Protein AF-A0A1B6II43-F1 (afdb_monomer_lite)

Radius of gyration: 17.88 Å; chains: 1; bounding box: 35×55×47 Å

Organism: NCBI:txid320908

pLDDT: mean 82.34, std 18.15, range [34.03, 97.56]

Sequence (156 aa):
LKKKRRLVEKEENTKAYAYRVAYTALPKKCAGESDTDYYLRFFGKYDSNWNDAKRNELYLRILIQYKGESVANYVKRIDYLFDNVYPQLDIRTKKLAINLLDHYYREKYARLEKETEEKWFTRVLTKKSGESPTNYKARVSCLQAILTDVKWGRVV

Secondary structure (DSSP, 8-state):
------SGGGHHHHHHHHTTTTSSPPPPPPTT--HHHHHHHHH----TT--HHHHHHHHHHHHSPPTT--HHHHHHHHHHIIIII-TT--GGG-GGGHHHHHHHHHHHTPPPTT--HHHHHHHHHPPPTT--HHHHHHHHHHHHHH-TTS-GGG--

Foldseek 3Di:
DDDDPPDPVPPVVVVVLLVVAAPAAQDDDDVPDDLLRSCCVPLNADDPPDDPVNLVNSLSVLLGQYHPRDLVNSLVSSVCCCPPNCVPDPLLLDPVCLVSCLSNCCSVLPADVVRDPVNSCCVQLDADVPQDPVNSVSNVVSCCVRPVVDPPVVPD

Structure (mmCIF, N/CA/C/O backbone):
data_AF-A0A1B6II43-F1
#
_entry.id   AF-A0A1B6II43-F1
#
loop_
_atom_site.group_PDB
_atom_site.id
_atom_site.type_symbol
_atom_site.label_atom_id
_atom_site.label_alt_id
_atom_site.label_comp_id
_atom_site.label_asym_id
_atom_site.label_entity_id
_atom_site.label_seq_id
_atom_site.pdbx_PDB_ins_code
_atom_site.Cartn_x
_atom_site.Cartn_y
_atom_site.Cartn_z
_atom_site.occupancy
_atom_site.B_iso_or_equiv
_atom_site.auth_seq_id
_atom_site.auth_comp_id
_atom_site.auth_asym_id
_atom_site.auth_atom_id
_atom_site.pdbx_PDB_model_num
ATOM 1 N N . LEU A 1 1 ? -21.351 36.540 -25.785 1.00 36.94 1 LEU A N 1
ATOM 2 C CA . LEU A 1 1 ? -20.399 36.002 -24.780 1.00 36.94 1 LEU A CA 1
ATOM 3 C C . LEU A 1 1 ? -20.503 34.472 -24.734 1.00 36.94 1 LEU A C 1
ATOM 5 O O . LEU A 1 1 ? -21.362 33.932 -24.051 1.00 36.94 1 LEU A O 1
ATOM 9 N N . LYS A 1 2 ? -19.692 33.758 -25.530 1.00 34.03 2 LYS A N 1
ATOM 10 C CA . LYS A 1 2 ? -19.673 32.282 -25.563 1.00 34.03 2 LYS A CA 1
ATOM 11 C C . LYS A 1 2 ? -18.909 31.760 -24.340 1.00 34.03 2 LYS A C 1
ATOM 13 O O . LYS A 1 2 ? -17.686 31.860 -24.281 1.00 34.03 2 LYS A O 1
ATOM 18 N N . LYS A 1 3 ? -19.636 31.211 -23.363 1.00 34.78 3 LYS A N 1
ATOM 19 C CA . LYS A 1 3 ? -19.082 30.520 -22.188 1.00 34.78 3 LYS A CA 1
ATOM 20 C C . LYS A 1 3 ? -18.309 29.286 -22.684 1.00 34.78 3 LYS A C 1
ATOM 22 O O . LYS A 1 3 ? -18.913 28.337 -23.180 1.00 34.78 3 LYS A O 1
ATOM 27 N N . LYS A 1 4 ? -16.973 29.316 -22.617 1.00 37.09 4 LYS A N 1
ATOM 28 C CA . LYS A 1 4 ? -16.115 28.159 -22.924 1.00 37.09 4 LYS A CA 1
ATOM 29 C C . LYS A 1 4 ? -16.474 27.022 -21.962 1.00 37.09 4 LYS A C 1
ATOM 31 O O . LYS A 1 4 ? -16.124 27.072 -20.788 1.00 37.09 4 LYS A O 1
ATOM 36 N N . ARG A 1 5 ? -17.146 25.986 -22.475 1.00 43.38 5 ARG A N 1
ATOM 37 C CA . ARG A 1 5 ? -17.150 24.645 -21.877 1.00 43.38 5 ARG A CA 1
ATOM 38 C C . ARG A 1 5 ? -15.714 24.126 -21.910 1.00 43.38 5 ARG A C 1
ATOM 40 O O . ARG A 1 5 ? -15.259 23.623 -22.927 1.00 43.38 5 ARG A O 1
ATOM 47 N N . ARG A 1 6 ? -14.980 24.306 -20.822 1.00 44.25 6 ARG A N 1
ATOM 48 C CA . ARG A 1 6 ? -13.729 23.600 -20.537 1.00 44.25 6 ARG A CA 1
ATOM 49 C C . ARG A 1 6 ? -13.689 23.438 -19.035 1.00 44.25 6 ARG A C 1
ATOM 51 O O . ARG A 1 6 ? -13.522 24.449 -18.370 1.00 44.25 6 ARG A O 1
ATOM 58 N N . LEU A 1 7 ? -13.922 22.215 -18.555 1.00 35.84 7 LEU A N 1
ATOM 59 C CA . LEU A 1 7 ? -13.428 21.672 -17.275 1.00 35.84 7 LEU A CA 1
ATOM 60 C C . LEU A 1 7 ? -14.001 20.283 -16.927 1.00 35.84 7 LEU A C 1
ATOM 62 O O . LEU A 1 7 ? -13.525 19.685 -15.975 1.00 35.84 7 LEU A O 1
ATOM 66 N N . VAL A 1 8 ? -14.936 19.719 -17.702 1.00 39.22 8 VAL A N 1
ATOM 67 C CA . VAL A 1 8 ? -15.448 18.351 -17.438 1.00 39.22 8 VAL A CA 1
ATOM 68 C C . VAL A 1 8 ? -14.526 17.254 -18.009 1.00 39.22 8 VAL A C 1
ATOM 70 O O . VAL A 1 8 ? -14.487 16.136 -17.519 1.00 39.22 8 VAL A O 1
ATOM 73 N N . GLU A 1 9 ? -13.664 17.595 -18.968 1.00 38.56 9 GLU A N 1
ATOM 74 C CA . GLU A 1 9 ? -12.808 16.643 -19.699 1.00 38.56 9 GLU A CA 1
ATOM 75 C C . GLU 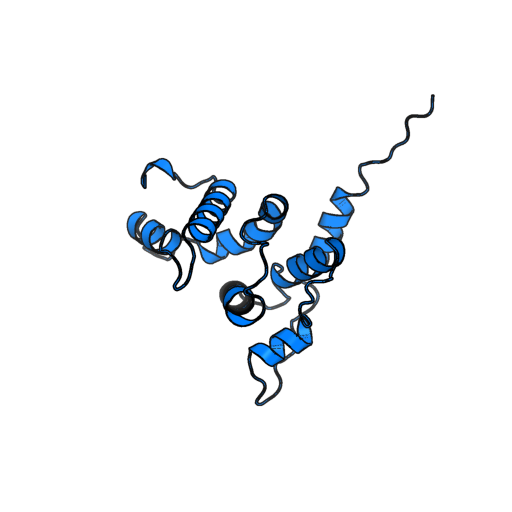A 1 9 ? -11.587 16.120 -18.906 1.00 38.56 9 GLU A C 1
ATOM 77 O O . GLU A 1 9 ? -10.818 15.306 -19.420 1.00 38.56 9 GLU A O 1
ATOM 82 N N . LYS A 1 10 ? -11.365 16.594 -17.667 1.00 44.88 10 LYS A N 1
ATOM 83 C CA . LYS A 1 10 ? -10.163 16.271 -16.873 1.00 44.88 10 LYS A CA 1
ATOM 84 C C . LYS A 1 10 ? -10.382 15.256 -15.754 1.00 44.88 10 LYS A C 1
ATOM 86 O O . LYS A 1 10 ? -9.443 14.527 -15.473 1.00 44.88 10 LYS A O 1
ATOM 91 N N . GLU A 1 11 ? -11.567 15.175 -15.151 1.00 40.69 11 GLU A N 1
ATOM 92 C CA . GLU A 1 11 ? -11.859 14.186 -14.094 1.00 40.69 11 GLU A CA 1
ATOM 93 C C . GLU A 1 11 ? -12.334 12.848 -14.657 1.00 40.69 11 GLU A C 1
ATOM 95 O O . GLU A 1 11 ? -11.959 11.787 -14.154 1.00 40.69 11 GLU A O 1
ATOM 100 N N . GLU A 1 12 ? -13.118 12.878 -15.735 1.00 39.97 12 GLU A N 1
ATOM 101 C CA . GLU A 1 12 ? -13.542 11.657 -16.417 1.00 39.97 12 GLU A CA 1
ATOM 102 C C . GLU A 1 12 ? -12.374 10.980 -17.133 1.00 39.97 12 GLU A C 1
ATOM 104 O O . GLU A 1 12 ? -12.332 9.760 -17.161 1.00 39.97 12 GLU A O 1
ATOM 109 N N . ASN A 1 13 ? -11.366 11.722 -17.609 1.00 45.50 13 ASN A N 1
ATOM 110 C CA . ASN A 1 13 ? -10.156 11.128 -18.188 1.00 45.50 13 ASN A CA 1
ATOM 111 C C . ASN A 1 13 ? -9.242 10.476 -17.141 1.00 45.50 13 ASN A C 1
ATOM 113 O O . ASN A 1 13 ? -8.643 9.444 -17.429 1.00 45.50 13 ASN A O 1
ATOM 117 N N . THR A 1 14 ? -9.139 11.011 -15.921 1.00 50.66 14 THR A N 1
ATOM 118 C CA . THR A 1 14 ? -8.414 10.330 -14.833 1.00 50.66 14 THR A CA 1
ATOM 119 C C . THR A 1 14 ? -9.175 9.118 -14.330 1.00 50.66 14 THR A C 1
ATOM 121 O O . THR A 1 14 ? -8.545 8.101 -14.067 1.00 50.66 14 THR A O 1
ATOM 124 N N . LYS A 1 15 ? -10.512 9.178 -14.252 1.00 49.22 15 LYS A N 1
ATOM 125 C CA . LYS A 1 15 ? -11.332 7.999 -13.949 1.00 49.22 15 LYS A CA 1
ATOM 126 C C . LYS A 1 15 ? -11.272 6.969 -15.073 1.00 49.22 15 LYS A C 1
ATOM 128 O O . LYS A 1 15 ? -11.071 5.813 -14.765 1.00 49.22 15 LYS A O 1
ATOM 133 N N . ALA A 1 16 ? -11.364 7.345 -16.348 1.00 43.62 16 ALA A N 1
ATOM 134 C CA . ALA A 1 16 ? -11.296 6.442 -17.503 1.00 43.62 16 ALA A CA 1
ATOM 135 C C . ALA A 1 16 ? -9.892 5.846 -17.722 1.00 43.62 16 ALA A C 1
ATOM 137 O O . ALA A 1 16 ? -9.769 4.687 -18.112 1.00 43.62 16 ALA A O 1
ATOM 138 N N . TYR A 1 17 ? -8.825 6.598 -17.426 1.00 47.78 17 TYR A N 1
ATOM 139 C CA . TYR A 1 17 ? -7.456 6.076 -17.404 1.00 47.78 17 TYR A CA 1
ATOM 140 C C . TYR A 1 17 ? -7.221 5.187 -16.176 1.00 47.78 17 TYR A C 1
ATOM 142 O O . TYR A 1 17 ? -6.613 4.129 -16.311 1.00 47.78 17 TYR A O 1
ATOM 150 N N . ALA A 1 18 ? -7.770 5.545 -15.008 1.00 46.00 18 ALA A N 1
ATOM 151 C CA . ALA A 1 18 ? -7.854 4.626 -13.878 1.00 46.00 18 ALA A CA 1
ATOM 152 C C . ALA A 1 18 ? -8.666 3.381 -14.267 1.00 46.00 18 ALA A C 1
ATOM 154 O O . ALA A 1 18 ? -8.204 2.292 -14.013 1.00 46.00 18 ALA A O 1
ATOM 155 N N . TYR A 1 19 ? -9.763 3.485 -15.022 1.00 47.34 19 TYR A N 1
ATOM 156 C CA . TYR A 1 19 ? -10.557 2.367 -15.555 1.00 47.34 19 TYR A CA 1
ATOM 157 C C . TYR A 1 19 ? -9.908 1.606 -16.723 1.00 47.34 19 TYR A C 1
ATOM 159 O O . TYR A 1 19 ? -10.482 0.627 -17.192 1.00 47.34 19 TYR A O 1
ATOM 167 N N . ARG A 1 20 ? -8.668 1.927 -17.127 1.00 47.22 20 ARG A N 1
ATOM 168 C CA . ARG A 1 20 ? -7.807 0.906 -17.757 1.00 47.22 20 ARG A CA 1
ATOM 169 C C . ARG A 1 20 ? -7.378 -0.190 -16.752 1.00 47.22 20 ARG A C 1
ATOM 171 O O . ARG A 1 20 ? -6.649 -1.104 -17.131 1.00 47.22 20 ARG A O 1
ATOM 178 N N . VAL A 1 21 ? -7.860 -0.122 -15.501 1.00 47.47 21 VAL A N 1
ATOM 179 C CA . VAL A 1 21 ? -8.067 -1.219 -14.535 1.00 47.47 21 VAL A CA 1
ATOM 180 C C . VAL A 1 21 ? -8.526 -2.528 -15.210 1.00 47.47 21 VAL A C 1
ATOM 182 O O . VAL A 1 21 ? -9.406 -2.553 -16.065 1.00 47.47 21 VAL A O 1
ATOM 185 N N . ALA A 1 22 ? -7.935 -3.630 -14.739 1.00 54.28 22 ALA A N 1
ATOM 186 C CA . ALA A 1 22 ? -8.412 -5.021 -14.763 1.00 54.28 22 ALA A CA 1
ATOM 187 C C . ALA A 1 22 ? -8.472 -5.846 -16.067 1.00 54.28 22 ALA A C 1
ATOM 189 O O . ALA A 1 22 ? -8.736 -7.043 -15.962 1.00 54.28 22 ALA A O 1
ATOM 190 N N . TYR A 1 23 ? -8.185 -5.331 -17.269 1.00 53.19 23 TYR A N 1
ATOM 191 C CA . TYR A 1 23 ? -8.127 -6.223 -18.454 1.00 53.19 23 TYR A CA 1
ATOM 192 C C . TYR A 1 23 ? -6.797 -6.963 -18.602 1.00 53.19 23 TYR A C 1
ATOM 194 O O . TYR A 1 23 ? -6.765 -8.106 -19.067 1.00 53.19 23 TYR A O 1
ATOM 202 N N . THR A 1 24 ? -5.705 -6.332 -18.185 1.00 75.44 24 THR A N 1
ATOM 203 C CA . THR A 1 24 ? -4.365 -6.897 -18.323 1.00 75.44 24 THR A CA 1
ATOM 204 C C . THR A 1 24 ? -4.028 -7.715 -17.080 1.00 75.44 24 THR A C 1
ATOM 206 O O . THR A 1 24 ? -4.216 -7.261 -15.950 1.00 75.44 24 THR A O 1
ATOM 209 N N . ALA A 1 25 ? -3.552 -8.940 -17.280 1.00 86.81 25 ALA A N 1
ATOM 210 C CA . ALA A 1 25 ? -2.955 -9.737 -16.216 1.00 86.81 25 ALA A CA 1
ATOM 211 C C . ALA A 1 25 ? -1.501 -9.300 -16.003 1.00 86.81 25 ALA A C 1
ATOM 213 O O . ALA A 1 25 ? -0.840 -8.840 -16.937 1.00 86.81 25 ALA A O 1
ATOM 214 N N . LEU A 1 26 ? -0.983 -9.481 -14.790 1.00 91.00 26 LEU A N 1
ATOM 215 C CA . LEU A 1 26 ? 0.457 -9.387 -14.582 1.00 91.00 26 LEU A CA 1
ATOM 216 C C . LEU A 1 26 ? 1.170 -10.483 -15.398 1.00 91.00 26 LEU A C 1
ATOM 218 O O . LEU A 1 26 ? 0.641 -11.594 -15.522 1.00 91.00 26 LEU A O 1
ATOM 222 N N . PRO A 1 27 ? 2.354 -10.203 -15.969 1.00 92.12 27 PRO A N 1
ATOM 223 C CA . PRO A 1 27 ? 3.120 -11.219 -16.674 1.00 92.12 27 PRO A CA 1
ATOM 224 C C . PRO A 1 27 ? 3.526 -12.334 -15.711 1.00 92.12 27 PRO A C 1
ATOM 226 O O . PRO A 1 27 ? 3.681 -12.117 -14.514 1.00 92.12 27 PRO A O 1
ATOM 229 N N . LYS A 1 28 ? 3.757 -13.540 -16.230 1.00 93.25 28 LYS A N 1
ATOM 230 C CA . LYS A 1 28 ? 4.335 -14.597 -15.399 1.00 93.25 28 LYS A CA 1
ATOM 231 C C . LYS A 1 28 ? 5.763 -14.214 -14.999 1.00 93.25 28 LYS A C 1
ATOM 233 O O . LYS A 1 28 ? 6.529 -13.668 -15.800 1.00 93.25 28 LYS A O 1
ATOM 238 N N . LYS A 1 29 ? 6.098 -14.506 -13.748 1.00 95.94 29 LYS A N 1
ATOM 239 C CA . LYS A 1 29 ? 7.458 -14.407 -13.22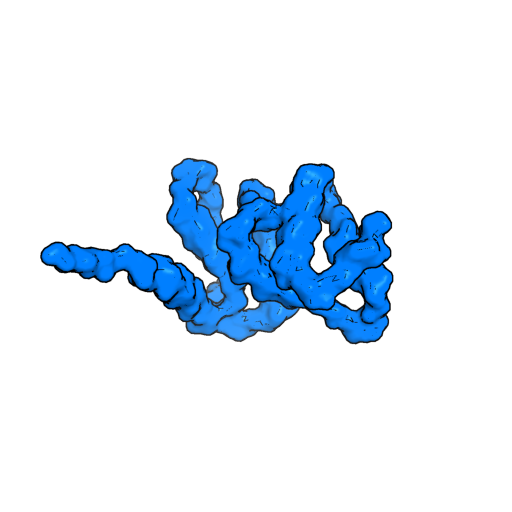8 1.00 95.94 29 LYS A CA 1
ATOM 240 C C . LYS A 1 29 ? 8.342 -15.455 -13.909 1.00 95.94 29 LYS A C 1
ATOM 242 O O . LYS A 1 29 ? 7.912 -16.598 -14.075 1.00 95.94 29 LYS A O 1
ATOM 247 N N . CYS A 1 30 ? 9.541 -15.064 -14.328 1.00 96.12 30 CYS A N 1
ATOM 248 C CA . CYS A 1 30 ? 10.484 -15.983 -14.960 1.00 96.12 30 CYS A CA 1
ATOM 249 C C . CYS A 1 30 ? 11.074 -16.949 -13.920 1.00 96.12 30 CYS A C 1
ATOM 251 O O . CYS A 1 30 ? 11.190 -16.621 -12.737 1.00 96.12 30 CYS A O 1
ATOM 253 N N . ALA A 1 31 ? 11.463 -18.150 -14.356 1.00 96.56 31 ALA A N 1
ATOM 254 C CA . ALA A 1 31 ? 12.126 -19.110 -13.477 1.00 96.56 31 ALA A CA 1
ATOM 255 C C . ALA A 1 31 ? 13.438 -18.514 -12.935 1.00 96.56 31 ALA A C 1
ATOM 257 O O . ALA A 1 31 ? 14.240 -17.988 -13.703 1.00 96.56 31 ALA A O 1
ATOM 258 N N . GLY A 1 32 ? 13.633 -18.566 -11.615 1.00 96.44 32 GLY A N 1
ATOM 259 C CA . GLY A 1 32 ? 14.811 -18.004 -10.940 1.00 96.44 32 GLY A CA 1
ATOM 260 C C . GLY A 1 32 ? 14.832 -16.476 -10.796 1.00 96.44 32 GLY A C 1
ATOM 261 O O . GLY A 1 32 ? 15.757 -15.949 -10.189 1.00 96.44 32 GLY A O 1
ATOM 262 N N . GLU A 1 33 ? 13.831 -15.753 -11.307 1.00 97.19 33 GLU A N 1
ATOM 263 C CA . GLU A 1 33 ? 13.753 -14.294 -11.165 1.00 97.19 33 GLU A CA 1
ATOM 264 C C . GLU A 1 33 ? 13.531 -13.909 -9.690 1.00 97.19 33 GLU A C 1
ATOM 266 O O . GLU A 1 33 ? 12.790 -14.580 -8.964 1.00 97.19 33 GLU A O 1
ATOM 271 N N . SER A 1 34 ? 14.146 -12.824 -9.215 1.00 97.56 34 SER A N 1
ATOM 272 C CA . SER A 1 34 ? 13.813 -12.278 -7.895 1.00 97.56 34 SER A CA 1
ATOM 273 C C . SER A 1 34 ? 12.466 -11.541 -7.944 1.00 97.56 34 SER A C 1
ATOM 275 O O . SER A 1 34 ? 11.986 -11.168 -9.014 1.00 97.56 34 SER A O 1
ATOM 277 N N . ASP A 1 35 ? 11.804 -11.338 -6.800 1.00 96.12 35 ASP A N 1
ATOM 278 C CA . ASP A 1 35 ? 10.570 -10.532 -6.774 1.00 96.12 35 ASP A CA 1
ATOM 279 C C . ASP A 1 35 ? 10.848 -9.075 -7.191 1.00 96.12 35 ASP A C 1
ATOM 281 O O . ASP A 1 35 ? 10.073 -8.490 -7.948 1.00 96.12 35 ASP A O 1
ATOM 285 N N . THR A 1 36 ? 11.985 -8.509 -6.772 1.00 97.06 36 THR A N 1
ATOM 286 C CA . THR A 1 36 ? 12.426 -7.166 -7.177 1.00 97.06 36 THR A CA 1
ATOM 287 C C . THR A 1 36 ? 12.616 -7.058 -8.686 1.00 97.06 36 THR A C 1
ATOM 289 O O . THR A 1 36 ? 12.068 -6.138 -9.292 1.00 97.06 36 THR A O 1
ATOM 292 N N . ASP A 1 37 ? 13.339 -7.992 -9.310 1.00 97.25 37 ASP A N 1
ATOM 293 C CA . ASP A 1 37 ? 13.595 -7.953 -10.757 1.00 97.25 37 ASP A CA 1
ATOM 294 C C . ASP A 1 37 ? 12.304 -8.118 -11.554 1.00 97.25 37 ASP A C 1
ATOM 296 O O . ASP A 1 37 ? 12.056 -7.363 -12.496 1.00 97.25 37 ASP A O 1
ATOM 300 N N . TYR A 1 38 ? 11.436 -9.032 -11.115 1.00 97.31 38 TYR A N 1
ATOM 301 C CA . TYR A 1 38 ? 10.110 -9.231 -11.690 1.00 97.31 38 TYR A CA 1
ATOM 302 C C . TYR A 1 38 ? 9.291 -7.936 -11.706 1.00 97.31 38 TYR A C 1
ATOM 304 O O . TYR A 1 38 ? 8.757 -7.530 -12.746 1.00 97.31 38 TYR A O 1
ATOM 312 N N . TYR A 1 39 ? 9.220 -7.247 -10.566 1.00 96.75 39 TYR A N 1
ATOM 313 C CA . TYR A 1 39 ? 8.474 -6.002 -10.470 1.00 96.75 39 TYR A CA 1
ATOM 314 C C . TYR A 1 39 ? 9.144 -4.849 -11.215 1.00 96.75 39 TYR A C 1
ATOM 316 O O . TYR A 1 39 ? 8.439 -4.100 -11.887 1.00 96.75 39 TYR A O 1
ATOM 324 N N . LEU A 1 40 ? 10.472 -4.716 -11.179 1.00 96.06 40 LEU A N 1
ATOM 325 C CA . LEU A 1 40 ? 11.187 -3.691 -11.947 1.00 96.06 40 LEU A CA 1
ATOM 326 C C . LEU A 1 40 ? 11.043 -3.897 -13.458 1.00 96.06 40 LEU A C 1
ATOM 328 O O . LEU A 1 40 ? 10.918 -2.915 -14.189 1.00 96.06 40 LEU A O 1
ATOM 332 N N . ARG A 1 41 ? 11.007 -5.147 -13.932 1.00 95.19 41 ARG A N 1
ATOM 333 C CA . ARG A 1 41 ? 10.762 -5.471 -15.343 1.00 95.19 41 ARG A CA 1
ATOM 334 C C . ARG A 1 41 ? 9.376 -5.027 -15.794 1.00 95.19 41 ARG A C 1
ATOM 336 O O . ARG A 1 41 ? 9.226 -4.547 -16.914 1.00 95.19 41 ARG A O 1
ATOM 343 N N . PHE A 1 42 ? 8.365 -5.179 -14.942 1.00 93.31 42 PHE A N 1
ATOM 344 C CA . PHE A 1 42 ? 6.999 -4.798 -15.289 1.00 93.31 42 PHE A CA 1
ATOM 345 C C . PHE A 1 42 ? 6.717 -3.307 -15.062 1.00 93.31 42 PHE A C 1
ATOM 347 O O . PHE A 1 42 ? 6.221 -2.624 -15.958 1.00 93.31 42 PHE A O 1
ATOM 354 N N . PHE A 1 43 ? 7.015 -2.782 -13.876 1.00 93.12 43 PHE A N 1
ATOM 355 C CA . PHE A 1 43 ? 6.679 -1.416 -13.468 1.00 93.12 43 PHE A CA 1
ATOM 356 C C . PHE A 1 43 ? 7.728 -0.376 -13.885 1.00 93.12 43 PHE A C 1
ATOM 358 O O . PHE A 1 43 ? 7.384 0.797 -14.036 1.00 93.12 43 PHE A O 1
ATOM 365 N N . GLY A 1 44 ? 8.962 -0.802 -14.163 1.00 93.75 44 GLY A N 1
ATOM 366 C CA . GLY A 1 44 ? 10.080 0.061 -14.544 1.00 93.75 44 GLY A CA 1
ATOM 367 C C . GLY A 1 44 ? 10.884 0.567 -13.346 1.00 93.75 44 GLY A C 1
ATOM 368 O O . GLY A 1 44 ? 10.446 0.515 -12.198 1.00 93.75 44 GLY A O 1
ATOM 369 N N . LYS A 1 45 ? 12.088 1.086 -13.594 1.00 93.31 45 LYS A N 1
ATOM 370 C CA . LYS A 1 45 ? 12.877 1.751 -12.548 1.00 93.31 45 LYS A CA 1
ATOM 371 C C . LYS A 1 45 ? 12.300 3.135 -12.267 1.00 93.31 45 LYS A C 1
ATOM 373 O O . LYS A 1 45 ? 11.950 3.860 -13.194 1.00 93.31 45 LYS A O 1
ATOM 378 N N . TYR A 1 46 ? 12.223 3.494 -10.990 1.00 92.19 46 TYR A N 1
ATOM 379 C CA . TYR A 1 46 ? 11.911 4.862 -10.598 1.00 92.19 46 TYR A CA 1
ATOM 380 C C . TYR A 1 46 ? 13.074 5.789 -10.957 1.00 92.19 46 TYR A C 1
ATOM 382 O O . TYR A 1 46 ? 14.236 5.422 -10.788 1.00 92.19 46 TYR A O 1
ATOM 390 N N . ASP A 1 47 ? 12.749 7.003 -11.381 1.00 91.44 47 ASP A N 1
ATOM 391 C CA . ASP A 1 47 ? 13.707 8.071 -11.641 1.00 91.44 47 ASP A CA 1
ATOM 392 C C . ASP A 1 47 ? 13.222 9.342 -10.938 1.00 91.44 47 ASP A C 1
ATOM 394 O O . ASP A 1 47 ? 12.083 9.790 -11.109 1.00 91.44 47 ASP A O 1
ATOM 398 N N . SER A 1 48 ? 14.095 9.911 -10.107 1.00 89.12 48 SER A N 1
ATOM 399 C CA . SER A 1 48 ? 13.807 11.103 -9.310 1.00 89.12 48 SER A CA 1
ATOM 400 C C . SER A 1 48 ? 13.525 12.343 -10.157 1.00 89.12 48 SER A C 1
ATOM 402 O O . SER A 1 48 ? 12.875 13.263 -9.667 1.00 89.12 48 SER A O 1
ATOM 404 N N . ASN A 1 49 ? 13.957 12.358 -11.421 1.00 93.06 49 ASN A N 1
ATOM 405 C CA . ASN A 1 49 ? 13.750 13.467 -12.352 1.00 93.06 49 ASN A CA 1
ATOM 406 C C . ASN A 1 49 ? 12.403 13.397 -13.084 1.00 93.06 49 ASN A C 1
ATOM 408 O O . ASN A 1 49 ? 12.094 14.264 -13.904 1.00 93.06 49 ASN A O 1
ATOM 412 N N . TRP A 1 50 ? 11.582 12.373 -12.827 1.00 90.94 50 TRP A N 1
ATOM 413 C CA . TRP A 1 50 ? 10.247 12.299 -13.411 1.00 90.94 50 TRP A CA 1
ATOM 414 C C . TRP A 1 50 ? 9.399 13.516 -13.040 1.00 90.94 50 TRP A C 1
ATOM 416 O O . TRP A 1 50 ? 9.506 14.086 -11.956 1.00 90.94 50 TRP A O 1
ATOM 426 N N . ASN A 1 51 ? 8.508 13.907 -13.946 1.00 89.00 51 ASN A N 1
ATOM 427 C CA . ASN A 1 51 ? 7.472 14.885 -13.640 1.00 89.00 51 ASN A CA 1
ATOM 428 C C . ASN A 1 51 ? 6.303 14.219 -12.889 1.00 89.00 51 ASN A C 1
ATOM 430 O O . ASN A 1 51 ? 6.231 12.992 -12.760 1.00 89.00 51 ASN A O 1
ATOM 434 N N . ASP A 1 52 ? 5.357 15.030 -12.411 1.00 83.56 52 ASP A N 1
ATOM 435 C CA . ASP A 1 52 ? 4.189 14.518 -11.687 1.00 83.56 52 ASP A CA 1
ATOM 436 C C . ASP A 1 52 ? 3.331 13.573 -12.527 1.00 83.56 52 ASP A C 1
ATOM 438 O O . ASP A 1 52 ? 2.803 12.604 -11.992 1.00 83.56 52 ASP A O 1
ATOM 442 N N . ALA A 1 53 ? 3.220 13.799 -13.839 1.00 83.25 53 ALA A N 1
ATOM 443 C CA . ALA A 1 53 ? 2.424 12.940 -14.711 1.00 83.25 53 ALA A CA 1
ATOM 444 C C . ALA A 1 53 ? 2.970 11.502 -14.746 1.00 83.25 53 ALA A C 1
ATOM 446 O O . ALA A 1 53 ? 2.210 10.562 -14.521 1.00 83.25 53 ALA A O 1
ATOM 447 N N . LYS A 1 54 ? 4.286 11.331 -14.933 1.00 85.56 54 LYS A N 1
ATOM 448 C CA . LYS A 1 54 ? 4.936 10.009 -14.916 1.00 85.56 54 LYS A CA 1
ATOM 449 C C . LYS A 1 54 ? 4.844 9.330 -13.549 1.00 85.56 54 LYS A C 1
ATOM 451 O O . LYS A 1 54 ? 4.579 8.133 -13.474 1.00 85.56 54 LYS A O 1
ATOM 456 N N . ARG A 1 55 ? 5.021 10.085 -12.456 1.00 86.31 55 ARG A N 1
ATOM 457 C CA . ARG A 1 55 ? 4.824 9.549 -11.097 1.00 86.31 55 ARG A CA 1
ATOM 458 C C . ARG A 1 55 ? 3.392 9.066 -10.887 1.00 86.31 55 ARG A C 1
ATOM 460 O O . ARG A 1 55 ? 3.193 7.956 -10.408 1.00 86.31 55 ARG A O 1
ATOM 467 N N . ASN A 1 56 ? 2.410 9.870 -11.284 1.00 83.44 56 ASN A N 1
ATOM 468 C CA . ASN A 1 56 ? 0.996 9.534 -11.146 1.00 83.44 56 ASN A CA 1
ATOM 469 C C . ASN A 1 56 ? 0.609 8.313 -11.992 1.00 83.44 56 ASN A C 1
ATOM 471 O O . ASN A 1 56 ? -0.177 7.489 -11.540 1.00 83.44 56 ASN A O 1
ATOM 475 N N . GLU A 1 57 ? 1.188 8.147 -13.181 1.00 85.06 57 GLU A N 1
ATOM 476 C CA . GLU A 1 57 ? 1.015 6.931 -13.980 1.00 85.06 57 GLU A CA 1
ATOM 477 C C . GLU A 1 57 ? 1.541 5.686 -13.251 1.00 85.06 57 GLU A C 1
ATOM 479 O O . GLU A 1 57 ? 0.828 4.685 -13.151 1.00 85.06 57 GLU A O 1
ATOM 484 N N . LEU A 1 58 ? 2.749 5.746 -12.679 1.00 89.44 58 LEU A N 1
ATOM 485 C CA . LEU A 1 58 ? 3.278 4.639 -11.880 1.00 89.44 58 LEU A CA 1
ATOM 486 C C . LEU A 1 58 ? 2.378 4.344 -10.671 1.00 89.44 58 LEU A C 1
ATOM 488 O O . LEU A 1 58 ? 2.071 3.185 -10.403 1.00 89.44 58 LEU A O 1
ATOM 492 N N . TYR A 1 59 ? 1.911 5.380 -9.974 1.00 87.81 59 TYR A N 1
ATOM 493 C CA . TYR A 1 59 ? 0.995 5.251 -8.840 1.00 87.81 59 TYR A CA 1
ATOM 494 C C . TYR A 1 59 ? -0.281 4.500 -9.197 1.00 87.81 59 TYR A C 1
ATOM 496 O O . TYR A 1 59 ? -0.665 3.573 -8.485 1.00 87.81 59 TYR A O 1
ATOM 504 N N . LEU A 1 60 ? -0.896 4.857 -10.322 1.00 85.38 60 LEU A N 1
ATOM 505 C CA . LEU A 1 60 ? -2.074 4.168 -10.829 1.00 85.38 60 LEU A CA 1
ATOM 506 C C . LEU A 1 60 ? -1.757 2.698 -11.096 1.00 85.38 60 LEU A C 1
ATOM 508 O O . LEU A 1 60 ? -2.437 1.822 -10.581 1.00 85.38 60 LEU A O 1
ATOM 512 N N . ARG A 1 61 ? -0.671 2.401 -11.811 1.00 88.94 61 ARG A N 1
ATOM 513 C CA . ARG A 1 61 ? -0.287 1.014 -12.113 1.00 88.94 61 ARG A CA 1
ATOM 514 C C . ARG A 1 61 ? -0.017 0.182 -10.857 1.00 88.94 61 ARG A C 1
ATOM 516 O O . ARG A 1 61 ? -0.340 -1.004 -10.845 1.00 88.94 61 ARG A O 1
ATOM 523 N N . ILE A 1 62 ? 0.570 0.767 -9.815 1.00 91.88 62 ILE A N 1
ATOM 524 C CA . ILE A 1 62 ? 0.818 0.071 -8.545 1.00 91.88 62 ILE A CA 1
ATOM 525 C C . ILE A 1 62 ? -0.506 -0.243 -7.837 1.00 91.88 62 ILE A C 1
ATOM 527 O O . ILE A 1 62 ? -0.690 -1.370 -7.382 1.00 91.88 62 ILE A O 1
ATOM 531 N N . LEU A 1 63 ? -1.419 0.729 -7.761 1.00 89.94 63 LEU A N 1
ATOM 532 C CA . LEU A 1 63 ? -2.618 0.668 -6.917 1.00 89.94 63 LEU A CA 1
ATOM 533 C C . LEU A 1 63 ? -3.834 -0.002 -7.573 1.00 89.94 63 LEU A C 1
ATOM 535 O O . LEU A 1 63 ? -4.859 -0.162 -6.923 1.00 89.94 63 LEU A O 1
ATOM 539 N N . ILE A 1 64 ? -3.748 -0.427 -8.834 1.00 88.12 64 ILE A N 1
ATOM 540 C CA . ILE A 1 64 ? -4.817 -1.218 -9.460 1.00 88.12 64 ILE A CA 1
ATOM 541 C C . ILE A 1 64 ? -4.692 -2.703 -9.115 1.00 88.12 64 ILE A C 1
ATOM 543 O O . ILE A 1 64 ? -3.587 -3.237 -8.987 1.00 88.12 64 ILE A O 1
ATOM 547 N N . GLN A 1 65 ? -5.833 -3.381 -9.003 1.00 89.75 65 GLN A N 1
ATOM 548 C CA . GLN A 1 65 ? -5.911 -4.839 -8.936 1.00 89.75 65 GLN A CA 1
ATOM 549 C C . GLN A 1 65 ? -5.954 -5.412 -10.357 1.00 89.75 65 GLN A C 1
ATOM 551 O O . GLN A 1 65 ? -6.794 -5.019 -11.172 1.00 89.75 65 GLN A O 1
ATOM 556 N N . TYR A 1 66 ? -5.013 -6.301 -10.682 1.00 91.12 66 TYR A N 1
ATOM 557 C CA . TYR A 1 66 ? -4.865 -6.846 -12.036 1.00 91.12 66 TYR A CA 1
ATOM 558 C C . TYR A 1 66 ? -5.816 -8.021 -12.295 1.00 91.12 66 TYR A C 1
ATOM 560 O O . TYR A 1 66 ? -6.339 -8.646 -11.371 1.00 91.12 66 TYR A O 1
ATOM 568 N N . LYS A 1 67 ? -6.033 -8.360 -13.574 1.00 89.31 67 LYS A N 1
ATOM 569 C CA . LYS A 1 67 ? -6.913 -9.475 -13.954 1.00 89.31 67 LYS A CA 1
ATOM 570 C C . LYS A 1 67 ? -6.455 -10.785 -13.308 1.00 89.31 67 LYS A C 1
ATOM 572 O O . LYS A 1 67 ? -5.314 -11.198 -13.503 1.00 89.31 67 LYS A O 1
ATOM 577 N N . GLY A 1 68 ? -7.362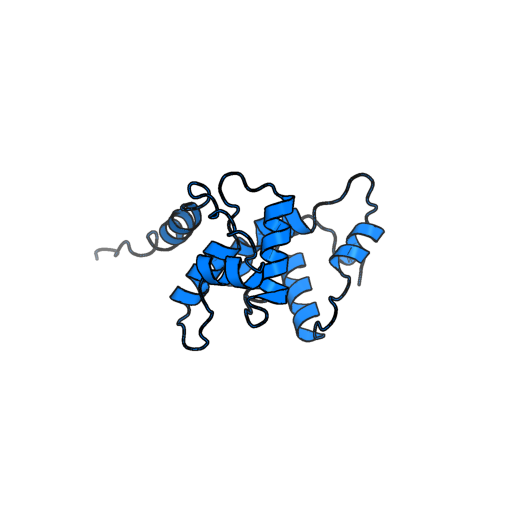 -11.459 -12.600 1.00 89.81 68 GLY A N 1
ATOM 578 C CA . GLY A 1 68 ? -7.090 -12.743 -11.941 1.00 89.81 68 GLY A CA 1
ATOM 579 C C . GLY A 1 68 ? -6.261 -12.636 -10.655 1.00 89.81 68 GLY A C 1
ATOM 580 O O . GLY A 1 68 ? -5.908 -13.657 -10.072 1.00 89.81 68 GLY A O 1
ATOM 581 N N . GLU A 1 69 ? -5.952 -11.422 -10.197 1.00 92.94 69 GLU A N 1
ATOM 582 C CA . GLU A 1 69 ? -5.269 -11.200 -8.930 1.00 92.94 69 GLU A CA 1
ATOM 583 C C . GLU A 1 69 ? -6.265 -11.288 -7.767 1.00 9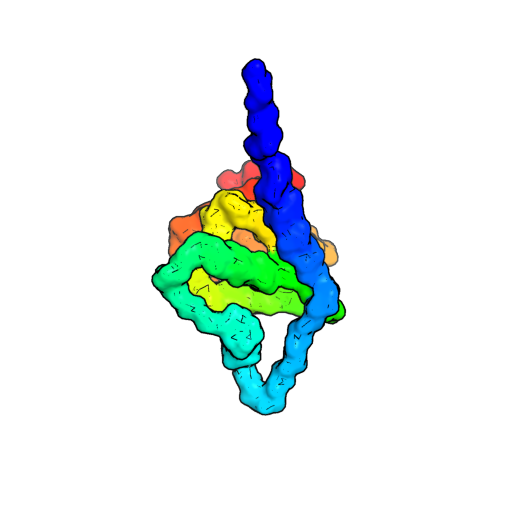2.94 69 GLU A C 1
ATOM 585 O O . GLU A 1 69 ? -7.238 -10.535 -7.708 1.00 92.94 69 GLU A O 1
ATOM 590 N N . SER A 1 70 ? -6.025 -12.199 -6.821 1.00 94.06 70 SER A N 1
ATOM 591 C CA . SER A 1 70 ? -6.796 -12.238 -5.576 1.00 94.06 70 SER A CA 1
ATOM 592 C C . SER A 1 70 ? -6.521 -10.995 -4.725 1.00 94.06 70 SER A C 1
ATOM 594 O O . SER A 1 70 ? -5.444 -10.407 -4.807 1.00 94.06 70 SER A O 1
ATOM 596 N N . VAL A 1 71 ? -7.459 -10.632 -3.849 1.00 92.62 71 VAL A N 1
ATOM 597 C CA . VAL A 1 71 ? -7.292 -9.510 -2.906 1.00 92.62 71 VAL A CA 1
ATOM 598 C C . VAL A 1 71 ? -6.015 -9.660 -2.068 1.00 92.62 71 VAL A C 1
ATOM 600 O O . VAL A 1 71 ? -5.239 -8.716 -1.932 1.00 92.62 71 VAL A O 1
ATOM 603 N N . ALA A 1 72 ? -5.743 -10.868 -1.563 1.00 94.94 72 ALA A N 1
ATOM 604 C CA . ALA A 1 72 ? -4.537 -11.139 -0.784 1.00 94.94 72 ALA A CA 1
ATOM 605 C C . ALA A 1 72 ? -3.251 -10.899 -1.598 1.00 94.94 72 ALA A C 1
ATOM 607 O O . ALA A 1 72 ? -2.302 -10.298 -1.092 1.00 94.94 72 ALA A O 1
ATOM 608 N N . ASN A 1 73 ? -3.223 -11.322 -2.868 1.00 96.12 73 ASN A N 1
ATOM 609 C CA . ASN A 1 73 ? -2.074 -11.100 -3.749 1.00 96.12 73 ASN A CA 1
ATOM 610 C C . ASN A 1 73 ? -1.920 -9.622 -4.130 1.00 96.12 73 ASN A C 1
ATOM 612 O O . ASN A 1 73 ? -0.799 -9.120 -4.135 1.00 96.12 73 ASN A O 1
ATOM 616 N N . TYR A 1 74 ? -3.031 -8.921 -4.361 1.00 95.00 74 TYR A N 1
ATOM 617 C CA . TYR A 1 74 ? -3.075 -7.482 -4.609 1.00 95.00 74 TYR A CA 1
ATOM 618 C C . TYR A 1 74 ? -2.443 -6.681 -3.462 1.00 95.00 74 TYR A C 1
ATOM 620 O O . TYR A 1 74 ? -1.501 -5.915 -3.686 1.00 95.00 74 TYR A O 1
ATOM 628 N N . VAL A 1 75 ? -2.883 -6.919 -2.221 1.00 96.12 75 VAL A N 1
ATOM 629 C CA . VAL A 1 75 ? -2.319 -6.257 -1.033 1.00 96.12 75 VAL A CA 1
ATOM 630 C C . VAL A 1 75 ? -0.846 -6.628 -0.853 1.00 96.12 75 VAL A C 1
ATOM 632 O O . VAL A 1 75 ? -0.010 -5.741 -0.678 1.00 96.12 75 VAL A O 1
ATOM 635 N N . LYS A 1 76 ? -0.502 -7.922 -0.955 1.00 97.06 76 LYS A N 1
ATOM 636 C CA . LYS A 1 76 ? 0.880 -8.408 -0.803 1.00 97.06 76 LYS A CA 1
ATOM 637 C C . LYS A 1 76 ? 1.828 -7.777 -1.823 1.00 97.06 76 LYS A C 1
ATOM 639 O O . LYS A 1 76 ? 2.949 -7.412 -1.472 1.00 97.06 76 LYS A O 1
ATOM 644 N N . ARG A 1 77 ? 1.391 -7.627 -3.075 1.00 97.06 77 ARG A N 1
ATOM 645 C CA . ARG A 1 77 ? 2.176 -6.977 -4.127 1.00 97.06 77 ARG A CA 1
ATOM 646 C C . ARG A 1 77 ? 2.429 -5.512 -3.801 1.00 97.06 77 ARG A C 1
ATOM 648 O O . ARG A 1 77 ? 3.570 -5.074 -3.894 1.00 97.06 77 ARG A O 1
ATOM 655 N N . ILE A 1 78 ? 1.397 -4.757 -3.431 1.00 95.69 78 ILE A N 1
ATOM 656 C CA . ILE A 1 78 ? 1.555 -3.330 -3.117 1.00 95.69 78 ILE A CA 1
ATOM 657 C C . ILE A 1 78 ? 2.472 -3.136 -1.906 1.00 95.69 78 ILE A C 1
ATOM 659 O O . ILE A 1 78 ? 3.348 -2.272 -1.946 1.00 95.69 78 ILE A O 1
ATOM 663 N N . ASP A 1 79 ? 2.336 -3.972 -0.874 1.00 94.69 79 ASP A N 1
ATOM 664 C CA . ASP A 1 79 ? 3.233 -3.965 0.287 1.00 94.69 79 ASP A CA 1
ATOM 665 C C . ASP A 1 79 ? 4.684 -4.188 -0.132 1.00 94.69 79 ASP A C 1
ATOM 667 O O . ASP A 1 79 ? 5.556 -3.390 0.210 1.00 94.69 79 ASP A O 1
ATOM 671 N N . TYR A 1 80 ? 4.936 -5.216 -0.944 1.00 96.50 80 TYR A N 1
ATOM 672 C CA . TYR A 1 80 ? 6.278 -5.496 -1.437 1.00 96.50 80 TYR A CA 1
ATOM 673 C C . TYR A 1 80 ? 6.845 -4.337 -2.265 1.00 96.50 80 TYR A C 1
ATOM 675 O O . TYR A 1 80 ? 8.000 -3.953 -2.076 1.00 96.50 80 TYR A O 1
ATOM 683 N N . LEU A 1 81 ? 6.038 -3.756 -3.158 1.00 96.12 81 LEU A N 1
ATOM 684 C CA . LEU A 1 81 ? 6.440 -2.634 -4.003 1.00 96.12 81 LEU A CA 1
ATOM 685 C C . LEU A 1 81 ? 6.820 -1.408 -3.172 1.00 96.12 81 LEU A C 1
ATOM 687 O O . LEU A 1 81 ? 7.857 -0.809 -3.436 1.00 96.12 81 LEU A O 1
ATOM 691 N N . PHE A 1 82 ? 6.027 -1.041 -2.165 1.00 92.44 82 PHE A N 1
ATOM 692 C CA . PHE A 1 82 ? 6.335 0.117 -1.325 1.00 92.44 82 PHE A CA 1
ATOM 693 C C . PHE A 1 82 ? 7.473 -0.117 -0.343 1.00 92.44 82 PHE A C 1
ATOM 695 O O . PHE A 1 82 ? 8.181 0.836 -0.035 1.00 92.44 82 PHE A O 1
ATOM 702 N N . ASP A 1 83 ? 7.646 -1.338 0.154 1.00 91.50 83 ASP A N 1
ATOM 703 C CA . ASP A 1 83 ? 8.649 -1.602 1.182 1.00 91.50 83 ASP A CA 1
ATOM 704 C C . ASP A 1 83 ? 10.017 -1.977 0.563 1.00 91.50 83 ASP A C 1
ATOM 706 O O . ASP A 1 83 ? 11.045 -1.670 1.161 1.00 91.50 83 ASP A O 1
ATOM 710 N N . ASN A 1 84 ? 10.058 -2.556 -0.650 1.00 93.94 84 ASN A N 1
ATOM 711 C CA . ASN A 1 84 ? 11.298 -3.092 -1.246 1.00 93.94 84 ASN A CA 1
ATOM 712 C C . ASN A 1 84 ? 11.683 -2.484 -2.602 1.00 93.94 84 ASN A C 1
ATOM 714 O O . ASN A 1 84 ? 12.869 -2.320 -2.876 1.00 93.94 84 ASN A O 1
ATOM 718 N N . VAL A 1 85 ? 10.719 -2.165 -3.471 1.00 95.81 85 VAL A N 1
ATOM 719 C CA . VAL A 1 85 ? 11.021 -1.734 -4.855 1.00 95.81 85 VAL A CA 1
ATOM 720 C C . VAL A 1 85 ? 11.064 -0.211 -4.977 1.00 95.81 85 VAL A C 1
ATOM 722 O O . VAL A 1 85 ? 11.916 0.349 -5.667 1.00 95.81 85 VAL A O 1
ATOM 725 N N . TYR A 1 86 ? 10.154 0.467 -4.283 1.00 94.06 86 TYR A N 1
ATOM 726 C CA . TYR A 1 86 ? 9.956 1.907 -4.360 1.00 94.06 86 TYR A CA 1
ATOM 727 C C . TYR A 1 86 ? 9.783 2.582 -2.982 1.00 94.06 86 TYR A C 1
ATOM 729 O O . TYR A 1 86 ? 8.835 3.359 -2.797 1.00 94.06 86 TYR A O 1
ATOM 737 N N . PRO A 1 87 ? 10.680 2.341 -2.005 1.00 90.19 87 PRO A N 1
ATOM 738 C CA . PRO A 1 87 ? 10.585 2.932 -0.664 1.00 90.19 87 PRO A CA 1
ATOM 739 C C . PRO A 1 87 ? 10.548 4.466 -0.657 1.00 90.19 87 PRO A C 1
ATOM 741 O O . PRO A 1 87 ? 9.939 5.065 0.232 1.00 90.19 87 PRO A O 1
ATOM 744 N N . GLN A 1 88 ? 11.135 5.096 -1.675 1.00 87.62 88 GLN A N 1
ATOM 745 C CA . GLN A 1 88 ? 11.187 6.540 -1.888 1.00 87.62 88 GLN A CA 1
ATOM 746 C C . GLN A 1 88 ? 9.863 7.173 -2.342 1.00 87.62 88 GLN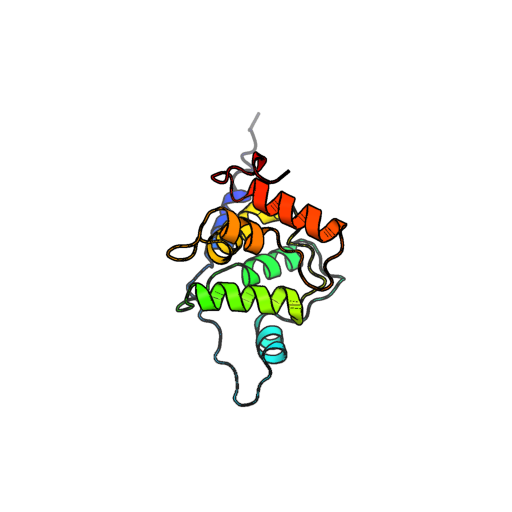 A C 1
ATOM 748 O O . GLN A 1 88 ? 9.760 8.399 -2.355 1.00 87.62 88 GLN A O 1
ATOM 753 N N . LEU A 1 89 ? 8.855 6.387 -2.747 1.00 87.94 89 LEU A N 1
ATOM 754 C CA . LEU A 1 89 ? 7.580 6.955 -3.189 1.00 87.94 89 LEU A CA 1
ATOM 755 C C . LEU A 1 89 ? 6.774 7.490 -2.006 1.00 87.94 89 LEU A C 1
ATOM 757 O O . LEU A 1 89 ? 6.466 6.778 -1.043 1.00 87.94 89 LEU A O 1
ATOM 761 N N . ASP A 1 90 ? 6.366 8.746 -2.139 1.00 80.38 90 ASP A N 1
ATOM 762 C CA . ASP A 1 90 ? 5.652 9.527 -1.131 1.00 80.38 90 ASP A CA 1
ATOM 763 C C . ASP A 1 90 ? 4.126 9.441 -1.255 1.00 80.38 90 ASP A C 1
ATOM 765 O O . ASP A 1 90 ? 3.402 10.084 -0.502 1.00 80.38 90 ASP A O 1
ATOM 769 N N . ILE A 1 91 ? 3.603 8.636 -2.184 1.00 84.25 91 ILE A N 1
ATOM 770 C CA . ILE A 1 91 ? 2.160 8.564 -2.441 1.00 84.25 91 ILE A CA 1
ATOM 771 C C . ILE A 1 91 ? 1.332 8.301 -1.174 1.00 84.25 91 ILE A C 1
ATOM 773 O O . ILE A 1 91 ? 0.254 8.868 -1.015 1.00 84.25 91 ILE A O 1
ATOM 777 N N . ARG A 1 92 ? 1.871 7.511 -0.240 1.00 77.62 92 ARG A N 1
ATOM 778 C CA . ARG A 1 92 ? 1.248 7.145 1.043 1.00 77.62 92 ARG A CA 1
ATOM 779 C C . ARG A 1 92 ? 0.930 8.341 1.947 1.00 77.62 92 ARG A C 1
ATOM 781 O O . ARG A 1 92 ? 0.222 8.157 2.929 1.00 77.62 92 ARG A O 1
ATOM 788 N N . THR A 1 93 ? 1.461 9.525 1.642 1.00 72.12 93 THR A N 1
ATOM 789 C CA . THR A 1 93 ? 1.272 10.765 2.407 1.00 72.12 93 THR A CA 1
ATOM 790 C C . THR A 1 93 ? 0.638 11.889 1.575 1.00 72.12 93 THR A C 1
ATOM 792 O O . THR A 1 93 ? 0.418 12.988 2.087 1.00 72.12 93 THR A O 1
ATOM 795 N N . LYS A 1 94 ? 0.306 11.643 0.296 1.00 73.12 94 LYS A N 1
ATOM 796 C CA . LYS A 1 94 ? -0.250 12.651 -0.619 1.00 73.12 94 LYS A CA 1
ATOM 797 C C . LYS A 1 94 ? -1.777 12.669 -0.602 1.00 73.12 94 LYS A C 1
ATOM 799 O O . LYS A 1 94 ? -2.431 11.698 -0.963 1.00 73.12 94 LYS A O 1
ATOM 804 N N . LYS A 1 95 ? -2.357 13.842 -0.323 1.00 62.50 95 LYS A N 1
ATOM 805 C CA . LYS A 1 95 ? -3.818 14.057 -0.278 1.00 62.50 95 LYS A CA 1
ATOM 806 C C . LYS A 1 95 ? -4.531 13.726 -1.599 1.00 62.50 95 LYS A C 1
ATOM 808 O O . LYS A 1 95 ? -5.612 13.152 -1.582 1.00 62.50 95 LYS A O 1
ATOM 813 N N . LEU A 1 96 ? -3.913 14.035 -2.744 1.00 61.06 96 LEU A N 1
ATOM 814 C CA . LEU A 1 96 ? -4.455 13.707 -4.075 1.00 61.06 96 LEU A CA 1
ATOM 815 C C . LEU A 1 96 ? -4.542 12.195 -4.333 1.00 61.06 96 LEU A C 1
ATOM 817 O O . LEU A 1 96 ? -5.317 11.761 -5.179 1.00 61.06 96 LEU A O 1
ATOM 821 N N . ALA A 1 97 ? -3.769 11.395 -3.600 1.00 67.75 97 ALA A N 1
ATOM 822 C CA . ALA A 1 97 ? -3.745 9.951 -3.744 1.00 67.75 97 ALA A CA 1
ATOM 823 C C . ALA A 1 97 ? -4.722 9.224 -2.820 1.00 67.75 97 ALA A C 1
ATOM 825 O O . ALA A 1 97 ? -4.834 8.009 -2.927 1.00 67.75 97 ALA A O 1
ATOM 826 N N . ILE A 1 98 ? -5.449 9.939 -1.954 1.00 73.38 98 ILE A N 1
ATOM 827 C CA . ILE A 1 98 ? -6.444 9.345 -1.049 1.00 73.38 98 ILE A CA 1
ATOM 828 C C . ILE A 1 98 ? -7.432 8.475 -1.834 1.00 73.38 98 ILE A C 1
ATOM 830 O O . ILE A 1 98 ? -7.632 7.318 -1.485 1.00 73.38 98 ILE A O 1
ATOM 834 N N . ASN A 1 99 ? -7.941 8.978 -2.963 1.00 77.62 99 ASN A N 1
ATOM 835 C CA . ASN A 1 99 ? -8.864 8.228 -3.820 1.00 77.62 99 ASN A CA 1
ATOM 836 C C . ASN A 1 99 ? -8.229 6.972 -4.441 1.00 77.62 99 ASN A C 1
ATOM 838 O O . ASN A 1 99 ? -8.930 6.004 -4.704 1.00 77.62 99 ASN A O 1
ATOM 842 N N . LEU A 1 100 ? -6.916 6.981 -4.696 1.00 79.75 100 LEU A N 1
ATOM 843 C CA . LEU A 1 100 ? -6.202 5.822 -5.248 1.00 79.75 100 LEU A CA 1
ATOM 844 C C . LEU A 1 100 ? -5.846 4.798 -4.166 1.00 79.75 100 LEU A C 1
ATOM 846 O O . LEU A 1 100 ? -5.759 3.606 -4.438 1.00 79.75 100 LEU A O 1
ATOM 850 N N . LEU A 1 101 ? -5.616 5.271 -2.943 1.00 87.44 101 LEU A N 1
ATOM 851 C CA . LEU A 1 101 ? -5.269 4.453 -1.788 1.00 87.44 101 LEU A CA 1
ATOM 852 C C . LEU A 1 101 ? -6.497 3.844 -1.103 1.00 87.44 101 LEU A C 1
ATOM 854 O O . LEU A 1 101 ? -6.314 2.921 -0.313 1.00 87.44 101 LEU A O 1
ATOM 858 N N . ASP A 1 102 ? -7.708 4.334 -1.391 1.00 87.75 102 ASP A N 1
ATOM 859 C CA . ASP A 1 102 ? -8.953 3.886 -0.754 1.00 87.75 102 ASP A CA 1
ATOM 860 C C . ASP A 1 102 ? -9.136 2.366 -0.860 1.00 87.75 102 ASP A C 1
ATOM 862 O O . ASP A 1 102 ? -9.148 1.690 0.168 1.00 87.75 102 ASP A O 1
ATOM 866 N N . HIS A 1 103 ? -9.139 1.816 -2.083 1.00 89.75 103 HIS A N 1
ATOM 867 C CA . HIS A 1 103 ? -9.259 0.367 -2.301 1.00 89.75 103 HIS A CA 1
ATOM 868 C C . HIS A 1 103 ? -8.160 -0.409 -1.568 1.00 89.75 103 HIS A C 1
ATOM 870 O O . HIS A 1 103 ? -8.428 -1.308 -0.779 1.00 89.75 103 HIS A O 1
ATOM 876 N N . TYR A 1 104 ? -6.898 -0.017 -1.763 1.00 92.06 104 TYR A N 1
ATOM 877 C CA . TYR A 1 104 ? -5.760 -0.677 -1.121 1.00 92.06 104 TYR A CA 1
ATOM 878 C C . TYR A 1 104 ? -5.869 -0.718 0.409 1.00 92.06 104 TYR A C 1
ATOM 880 O O . TYR A 1 104 ? -5.682 -1.781 1.001 1.00 92.06 104 TYR A O 1
ATOM 888 N N . TYR A 1 105 ? -6.164 0.407 1.062 1.00 93.06 105 TYR A N 1
ATOM 889 C CA . TYR A 1 105 ? -6.221 0.442 2.521 1.00 93.06 105 TYR A CA 1
ATOM 890 C C . TYR A 1 105 ? -7.470 -0.220 3.090 1.00 93.06 105 TYR A C 1
ATOM 892 O O . TYR A 1 105 ? -7.368 -0.820 4.160 1.00 93.06 105 TYR A O 1
ATOM 900 N N . ARG A 1 106 ? -8.608 -0.176 2.389 1.00 93.25 106 ARG A N 1
ATOM 901 C CA . ARG A 1 106 ? -9.806 -0.926 2.789 1.00 93.25 106 ARG A CA 1
ATOM 902 C C . ARG A 1 106 ? -9.558 -2.426 2.766 1.00 93.25 106 ARG A C 1
ATOM 904 O O . ARG A 1 106 ? -9.861 -3.087 3.750 1.00 93.25 106 ARG A O 1
ATOM 911 N N . GLU A 1 107 ? -8.923 -2.942 1.717 1.00 93.94 107 GLU A N 1
ATOM 912 C CA . GLU A 1 107 ? -8.586 -4.367 1.637 1.00 93.94 107 GLU A CA 1
ATOM 913 C C . GLU A 1 107 ? -7.498 -4.760 2.647 1.00 93.94 107 GLU A C 1
ATOM 915 O O . GLU A 1 107 ? -7.621 -5.749 3.368 1.00 93.94 107 GLU A O 1
ATOM 920 N N . LYS A 1 108 ? -6.433 -3.957 2.764 1.00 94.56 108 LYS A N 1
ATOM 921 C CA . LYS A 1 108 ? -5.325 -4.227 3.695 1.00 94.56 108 LYS A CA 1
ATOM 922 C C . LYS A 1 108 ? -5.768 -4.244 5.157 1.00 94.56 108 LYS A C 1
ATOM 924 O O . LYS A 1 108 ? -5.275 -5.043 5.960 1.00 94.56 108 LYS A O 1
ATOM 929 N N . TYR A 1 109 ? -6.655 -3.327 5.517 1.00 94.56 109 TYR A N 1
ATOM 930 C CA . TYR A 1 109 ? -7.136 -3.155 6.880 1.00 94.56 109 TYR A CA 1
ATOM 931 C C . TYR A 1 109 ? -8.582 -3.616 7.047 1.00 94.56 109 TYR A C 1
ATOM 933 O O . TYR A 1 109 ? -9.230 -3.235 8.019 1.00 94.56 109 TYR A O 1
ATOM 941 N N . ALA A 1 110 ? -9.069 -4.494 6.170 1.00 93.19 110 ALA A N 1
ATOM 942 C CA . ALA A 1 110 ? -10.316 -5.207 6.397 1.00 93.19 110 ALA A CA 1
ATOM 943 C C . ALA A 1 110 ? -10.252 -5.947 7.744 1.00 93.19 110 ALA A C 1
ATOM 945 O O . ALA A 1 110 ? -9.181 -6.409 8.167 1.00 93.19 110 ALA A O 1
ATOM 946 N N . ARG A 1 111 ? -11.387 -6.023 8.448 1.00 91.88 111 ARG A N 1
ATOM 947 C CA . ARG A 1 111 ? -11.468 -6.790 9.696 1.00 91.88 111 ARG A CA 1
ATOM 948 C C . ARG A 1 111 ? -11.314 -8.274 9.386 1.00 91.88 111 ARG A C 1
ATOM 950 O O . ARG A 1 111 ? -11.968 -8.789 8.481 1.00 91.88 111 ARG A O 1
ATOM 957 N N . LEU A 1 112 ? -10.457 -8.950 10.142 1.00 92.38 112 LEU A N 1
ATOM 958 C CA . LEU A 1 112 ? -10.324 -10.400 10.055 1.00 92.38 112 LEU A CA 1
ATOM 959 C C . LEU A 1 112 ? -11.497 -11.082 10.767 1.00 92.38 112 LEU A C 1
ATOM 961 O O . LEU A 1 112 ? -12.157 -10.496 11.632 1.00 92.38 112 LEU A O 1
ATOM 965 N N . GLU A 1 113 ? -11.746 -12.344 10.421 1.00 93.25 113 GLU A N 1
ATOM 966 C CA . GLU A 1 113 ? -12.772 -13.140 11.090 1.00 93.25 113 GLU A CA 1
ATOM 967 C C . GLU A 1 113 ? -12.481 -13.199 12.600 1.00 93.25 113 GLU A C 1
ATOM 969 O O . GLU A 1 113 ? -11.374 -13.547 13.015 1.00 93.25 113 GLU A O 1
ATOM 974 N N . LYS A 1 114 ? -13.473 -12.839 13.428 1.00 92.88 114 LYS A N 1
ATOM 975 C CA . LYS A 1 114 ? -13.375 -12.801 14.904 1.00 92.88 114 LYS A CA 1
ATOM 976 C C . LYS A 1 114 ? -12.338 -11.804 15.453 1.00 92.88 114 LYS A C 1
ATOM 978 O O . LYS A 1 114 ? -11.952 -11.898 16.620 1.00 92.88 114 LYS A O 1
ATOM 983 N N . GLU A 1 115 ? -11.887 -10.838 14.653 1.00 93.75 115 GLU A N 1
ATOM 984 C CA . GLU A 1 115 ? -11.008 -9.768 15.127 1.00 93.75 115 GLU A CA 1
ATOM 985 C C . GLU A 1 115 ? -11.786 -8.777 16.001 1.00 93.75 115 GLU A C 1
ATOM 987 O O . GLU A 1 115 ? -12.795 -8.206 15.579 1.00 93.75 115 GLU A O 1
ATOM 992 N N . THR A 1 116 ? -11.312 -8.564 17.232 1.00 93.56 116 THR A N 1
ATOM 993 C CA . THR A 1 116 ? -11.873 -7.529 18.108 1.00 93.56 116 THR A CA 1
ATOM 994 C C . THR A 1 116 ? -11.450 -6.143 17.627 1.00 93.56 116 THR A C 1
ATOM 996 O O . THR A 1 116 ? -10.471 -5.994 16.893 1.00 93.56 116 THR A O 1
ATOM 999 N N . GLU A 1 117 ? -12.175 -5.110 18.051 1.00 91.19 117 GLU A N 1
ATOM 1000 C CA . GLU A 1 117 ? -11.844 -3.726 17.701 1.00 91.19 117 GLU A CA 1
ATOM 1001 C C . GLU A 1 117 ? -10.432 -3.344 18.172 1.00 91.19 117 GLU A C 1
ATOM 1003 O O . GLU A 1 117 ? -9.673 -2.737 17.422 1.00 91.19 117 GLU A O 1
ATOM 1008 N N . GLU A 1 118 ? -10.037 -3.781 19.366 1.00 91.50 118 GLU A N 1
ATOM 1009 C CA . GLU A 1 118 ? -8.720 -3.514 19.947 1.00 91.50 118 GLU A CA 1
ATOM 1010 C C . GLU A 1 118 ? -7.612 -4.172 19.125 1.00 91.50 118 GLU A C 1
ATOM 1012 O O . GLU A 1 118 ? -6.641 -3.509 18.764 1.00 91.50 118 GLU A O 1
ATOM 1017 N N . LYS A 1 119 ? -7.772 -5.456 18.766 1.00 94.06 119 LYS A N 1
ATOM 1018 C CA . LYS A 1 119 ? -6.796 -6.179 17.935 1.00 94.06 119 LYS A CA 1
ATOM 1019 C C . LYS A 1 119 ? -6.651 -5.541 16.558 1.00 94.06 119 LYS A C 1
ATOM 1021 O O . LYS A 1 119 ? -5.529 -5.391 16.068 1.00 94.06 119 LYS A O 1
ATOM 1026 N N . TRP A 1 120 ? -7.770 -5.116 15.972 1.00 94.69 120 TRP A N 1
ATOM 1027 C CA . TRP A 1 120 ? -7.774 -4.390 14.710 1.00 94.69 120 TRP A CA 1
ATOM 1028 C C . TRP A 1 120 ? -6.994 -3.076 14.826 1.00 94.69 120 TRP A C 1
ATOM 1030 O O . TRP A 1 120 ? -6.068 -2.843 14.049 1.00 94.69 120 TRP A O 1
ATOM 1040 N N . PHE A 1 121 ? -7.287 -2.250 15.836 1.00 94.44 121 PHE A N 1
ATOM 1041 C CA . PHE A 1 121 ? -6.571 -0.991 16.050 1.00 94.44 121 PHE A CA 1
ATOM 1042 C C . PHE A 1 121 ? -5.085 -1.213 16.314 1.00 94.44 121 PHE A C 1
ATOM 1044 O O . PHE A 1 121 ? -4.268 -0.512 15.719 1.00 94.44 121 PHE A O 1
ATOM 1051 N N . THR A 1 122 ? -4.716 -2.208 17.129 1.00 93.38 122 THR A N 1
ATOM 1052 C CA . THR A 1 122 ? -3.312 -2.586 17.328 1.00 93.38 122 THR A CA 1
ATOM 1053 C C . THR A 1 122 ? -2.648 -2.878 15.986 1.00 93.38 122 THR A C 1
ATOM 1055 O O . THR A 1 122 ? -1.611 -2.294 15.688 1.00 93.38 122 THR A O 1
ATOM 1058 N N . ARG A 1 123 ? -3.250 -3.702 15.121 1.00 94.00 123 ARG A N 1
ATOM 1059 C CA . ARG A 1 123 ? -2.682 -4.038 13.806 1.00 94.00 123 ARG A CA 1
ATOM 1060 C C . ARG A 1 123 ? -2.558 -2.825 12.877 1.00 94.00 123 ARG A C 1
ATOM 1062 O O . ARG A 1 123 ? -1.541 -2.669 12.204 1.00 94.00 123 ARG A O 1
ATOM 1069 N N . VAL A 1 124 ? -3.572 -1.966 12.834 1.00 93.62 124 VAL A N 1
ATOM 1070 C CA . VAL A 1 124 ? -3.643 -0.796 11.938 1.00 93.62 124 VAL A CA 1
ATOM 1071 C C . VAL A 1 124 ? -2.676 0.312 12.362 1.00 93.62 124 VAL A C 1
ATOM 1073 O O . VAL A 1 124 ? -1.984 0.906 11.525 1.00 93.62 124 VAL A O 1
ATOM 1076 N N . LEU A 1 125 ? -2.614 0.576 13.667 1.00 93.44 125 LEU A N 1
ATOM 1077 C CA . LEU A 1 125 ? -1.825 1.648 14.274 1.00 93.44 125 LEU A CA 1
ATOM 1078 C C . LEU A 1 125 ? -0.435 1.192 14.722 1.00 93.44 125 LEU A C 1
ATOM 1080 O O . LEU A 1 125 ? 0.357 2.011 15.178 1.00 93.44 125 LEU A O 1
ATOM 1084 N N . THR A 1 126 ? -0.081 -0.083 14.549 1.00 93.69 126 THR A N 1
ATOM 1085 C CA . THR A 1 126 ? 1.308 -0.504 14.741 1.00 93.69 126 THR A CA 1
ATOM 1086 C C . THR A 1 126 ? 2.207 0.284 13.789 1.00 93.69 126 THR A C 1
ATOM 1088 O O . THR A 1 126 ? 1.992 0.360 12.572 1.00 93.69 126 THR A O 1
ATOM 1091 N N . LYS A 1 127 ? 3.225 0.916 14.369 1.00 90.38 127 LYS A N 1
ATOM 1092 C CA . LYS A 1 127 ? 4.273 1.612 13.634 1.00 90.38 127 LYS A CA 1
ATOM 1093 C C . LYS A 1 127 ? 5.114 0.586 12.874 1.00 90.38 127 LYS A C 1
ATOM 1095 O O . LYS A 1 127 ? 5.567 -0.394 13.463 1.00 90.38 127 LYS A O 1
ATOM 1100 N N . LYS A 1 128 ? 5.335 0.799 11.574 1.00 86.31 128 LYS A N 1
ATOM 1101 C CA . LYS A 1 128 ? 6.185 -0.105 10.786 1.00 86.31 128 LYS A CA 1
ATOM 1102 C C . LYS A 1 128 ? 7.649 0.006 11.240 1.00 86.31 128 LYS A C 1
ATOM 1104 O O . LYS A 1 128 ? 8.101 1.077 11.654 1.00 86.31 128 LYS A O 1
ATOM 1109 N N . SER A 1 129 ? 8.408 -1.084 11.111 1.00 85.81 129 SER A N 1
ATOM 1110 C CA . SER A 1 129 ? 9.860 -1.055 11.338 1.00 85.81 129 SER A CA 1
ATOM 1111 C C . SER A 1 129 ? 10.521 -0.019 10.420 1.00 85.81 129 SER A C 1
ATOM 1113 O O . SER A 1 129 ? 10.196 0.053 9.237 1.00 85.81 129 SER A O 1
ATOM 1115 N N . GLY A 1 130 ? 11.395 0.827 10.972 1.00 83.62 130 GLY A N 1
ATOM 1116 C CA . GLY A 1 130 ? 12.054 1.910 10.229 1.00 83.62 130 GLY A CA 1
ATOM 1117 C C . GLY A 1 130 ? 11.163 3.107 9.857 1.00 83.62 130 GLY A C 1
ATOM 1118 O O . GLY A 1 130 ? 11.647 4.060 9.250 1.00 83.62 130 GLY A O 1
ATOM 1119 N N . GLU A 1 131 ? 9.876 3.117 10.223 1.00 87.38 131 GLU A N 1
ATOM 1120 C CA . GLU A 1 131 ? 8.988 4.251 9.948 1.00 87.38 131 GLU A CA 1
ATOM 1121 C C . GLU A 1 131 ? 9.380 5.463 10.809 1.00 87.38 131 GLU A C 1
ATOM 1123 O O . GLU A 1 131 ? 9.532 5.369 12.028 1.00 87.38 131 GLU A O 1
ATOM 1128 N N . SER A 1 132 ? 9.550 6.637 10.202 1.00 89.50 132 SER A N 1
ATOM 1129 C CA . SER A 1 132 ? 9.781 7.864 10.971 1.00 89.50 132 SER A CA 1
ATOM 1130 C C . SER A 1 132 ? 8.485 8.319 11.665 1.00 89.50 132 SER A C 1
ATOM 1132 O O . SER A 1 132 ? 7.391 8.015 11.183 1.00 89.50 132 SER A O 1
ATOM 1134 N N . PRO A 1 133 ? 8.552 9.082 12.774 1.00 91.50 133 PRO A N 1
ATOM 1135 C CA . PRO A 1 133 ? 7.353 9.641 13.409 1.00 91.50 133 PRO A CA 1
ATOM 1136 C C . PRO A 1 133 ? 6.488 10.476 12.451 1.00 91.50 133 PRO A C 1
ATOM 1138 O O . PRO A 1 133 ? 5.261 10.414 12.513 1.00 91.50 133 PRO A O 1
ATOM 1141 N N . THR A 1 134 ? 7.115 11.223 11.539 1.00 90.06 134 THR A N 1
ATOM 1142 C CA . THR A 1 134 ? 6.423 12.019 10.514 1.00 90.06 134 THR A CA 1
ATOM 1143 C C . THR A 1 134 ? 5.667 11.132 9.527 1.00 90.06 134 THR A C 1
ATOM 1145 O O . THR A 1 134 ? 4.490 11.379 9.265 1.00 90.06 134 THR A O 1
ATOM 1148 N N . ASN A 1 135 ? 6.302 10.067 9.026 1.00 86.75 135 ASN A N 1
ATOM 1149 C CA . ASN A 1 135 ? 5.670 9.141 8.084 1.00 86.75 135 ASN A CA 1
ATOM 1150 C C . ASN A 1 135 ? 4.530 8.359 8.743 1.00 86.75 135 ASN A C 1
ATOM 1152 O O . ASN A 1 135 ? 3.471 8.210 8.136 1.00 86.75 135 ASN A O 1
ATOM 1156 N N . TYR A 1 136 ? 4.710 7.950 10.002 1.00 90.62 136 TYR A N 1
ATOM 1157 C CA . TYR A 1 136 ? 3.660 7.321 10.801 1.00 90.62 136 TYR A CA 1
ATOM 1158 C C . TYR A 1 136 ? 2.425 8.222 10.914 1.00 90.62 136 TYR A C 1
ATOM 1160 O O . TYR A 1 136 ? 1.324 7.810 10.549 1.00 90.62 136 TYR A O 1
ATOM 1168 N N . LYS A 1 137 ? 2.607 9.479 11.347 1.00 90.62 137 LYS A N 1
ATOM 1169 C CA . LYS A 1 137 ? 1.511 10.455 11.460 1.00 90.62 137 LYS A CA 1
ATOM 1170 C C . LYS A 1 137 ? 0.799 10.653 10.123 1.00 90.62 137 LYS A C 1
ATOM 1172 O O . LYS A 1 137 ? -0.423 10.582 10.072 1.00 90.62 137 LYS A O 1
ATOM 1177 N N . ALA A 1 138 ? 1.553 10.836 9.041 1.00 88.38 138 ALA A N 1
ATOM 1178 C CA . ALA A 1 138 ? 0.978 11.046 7.717 1.00 88.38 138 ALA A CA 1
ATOM 1179 C C . ALA A 1 138 ? 0.181 9.826 7.218 1.00 88.38 138 ALA A C 1
ATOM 1181 O O . ALA A 1 138 ? -0.907 9.994 6.665 1.00 88.38 138 ALA A O 1
ATOM 1182 N N . ARG A 1 139 ? 0.670 8.601 7.462 1.00 90.19 139 ARG A N 1
ATOM 1183 C CA . ARG A 1 139 ? -0.066 7.368 7.153 1.00 90.19 139 ARG A CA 1
ATOM 1184 C C . ARG A 1 139 ? -1.360 7.276 7.956 1.00 90.19 139 ARG A C 1
ATOM 1186 O O . ARG A 1 139 ? -2.402 7.013 7.366 1.00 90.19 139 ARG A O 1
ATOM 1193 N N . VAL A 1 140 ? -1.316 7.517 9.268 1.00 91.31 140 VAL A N 1
ATOM 1194 C CA . VAL A 1 140 ? -2.515 7.487 10.125 1.00 91.31 140 VAL A CA 1
ATOM 1195 C C . VAL A 1 140 ? -3.535 8.530 9.674 1.00 91.31 140 VAL A C 1
ATOM 1197 O O . VAL A 1 140 ? -4.709 8.204 9.547 1.00 91.31 140 VAL A O 1
ATOM 1200 N N . SER A 1 141 ? -3.102 9.744 9.328 1.00 90.38 141 SER A N 1
ATOM 1201 C CA . SER A 1 141 ? -3.989 10.766 8.762 1.00 90.38 141 SER A CA 1
ATOM 1202 C C . SER A 1 141 ? -4.628 10.332 7.436 1.00 90.38 141 SER A C 1
ATOM 1204 O O . SER A 1 141 ? -5.808 10.598 7.217 1.00 90.38 141 SER A O 1
ATOM 1206 N N . CYS A 1 142 ? -3.897 9.627 6.564 1.00 89.25 142 CYS A N 1
ATOM 1207 C CA . CYS A 1 142 ? -4.484 9.053 5.349 1.00 89.25 142 CYS A CA 1
ATOM 1208 C C . CYS A 1 142 ? -5.524 7.975 5.676 1.00 89.25 142 CYS A C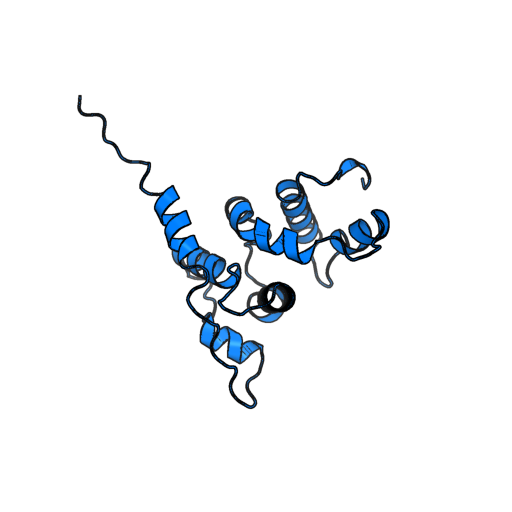 1
ATOM 1210 O O . CYS A 1 142 ? -6.594 7.967 5.076 1.00 89.25 142 CYS A O 1
ATOM 1212 N N . LEU A 1 143 ? -5.248 7.105 6.652 1.00 91.25 143 LEU A N 1
ATOM 1213 C CA . LEU A 1 143 ? -6.201 6.086 7.094 1.00 91.25 143 LEU A CA 1
ATOM 1214 C C . LEU A 1 143 ? -7.470 6.706 7.678 1.00 91.25 143 LEU A C 1
ATOM 1216 O O . LEU A 1 143 ? -8.559 6.266 7.333 1.00 91.25 143 LEU A O 1
ATOM 1220 N N . GLN A 1 144 ? -7.341 7.755 8.491 1.00 91.38 144 GLN A N 1
ATOM 1221 C CA . GLN A 1 144 ? -8.475 8.494 9.050 1.00 91.38 144 GLN A CA 1
ATOM 1222 C C . GLN A 1 144 ? -9.342 9.152 7.974 1.00 91.38 144 GLN A C 1
ATOM 1224 O O . GLN A 1 144 ? -10.563 9.181 8.098 1.00 91.38 144 GLN A O 1
ATOM 1229 N N . ALA A 1 145 ? -8.718 9.660 6.909 1.00 89.38 145 ALA A N 1
ATOM 1230 C CA . ALA A 1 145 ? -9.429 10.257 5.784 1.00 89.38 145 ALA A CA 1
ATOM 1231 C C . ALA A 1 145 ? -10.129 9.222 4.884 1.00 89.38 145 ALA A C 1
ATOM 1233 O O . ALA A 1 145 ? -11.103 9.566 4.221 1.00 89.38 145 ALA A O 1
ATOM 1234 N N . ILE A 1 146 ? -9.624 7.986 4.839 1.00 89.25 146 ILE A N 1
ATOM 1235 C CA . ILE A 1 146 ? -10.130 6.906 3.979 1.00 89.25 146 ILE A CA 1
ATOM 1236 C C . ILE A 1 146 ? -11.191 6.077 4.704 1.00 89.25 146 ILE A C 1
ATOM 1238 O O . ILE A 1 146 ? -12.302 5.914 4.209 1.00 89.25 146 ILE A O 1
ATOM 1242 N N . LEU A 1 147 ? -10.872 5.577 5.896 1.00 90.44 147 LEU A N 1
ATOM 1243 C CA . LEU A 1 147 ? -11.746 4.725 6.701 1.00 90.44 147 LEU A CA 1
ATOM 1244 C C . LEU A 1 147 ? -12.637 5.605 7.585 1.00 90.44 147 LEU A C 1
ATOM 1246 O O . LEU A 1 147 ? -12.507 5.651 8.811 1.00 90.44 147 LEU A O 1
ATOM 1250 N N . THR A 1 148 ? -13.510 6.367 6.934 1.00 90.94 148 THR A N 1
ATOM 1251 C CA . THR A 1 148 ? -14.430 7.317 7.578 1.00 90.94 148 THR A CA 1
ATOM 1252 C C . THR A 1 148 ? -15.513 6.633 8.413 1.00 90.94 148 THR A C 1
ATOM 1254 O O . THR A 1 148 ? -16.119 7.263 9.275 1.00 90.94 148 THR A O 1
ATOM 1257 N N . ASP A 1 149 ? -15.725 5.336 8.196 1.00 88.75 149 ASP A N 1
ATOM 1258 C CA . ASP A 1 149 ? -16.624 4.470 8.955 1.00 88.75 149 ASP A CA 1
ATOM 1259 C C . ASP A 1 149 ? -16.046 4.016 10.315 1.00 88.75 149 ASP A C 1
ATOM 1261 O O . ASP A 1 149 ? -16.770 3.479 11.157 1.00 88.75 149 ASP A O 1
ATOM 1265 N N . VAL A 1 150 ? -14.761 4.281 10.580 1.00 89.25 150 VAL A N 1
ATOM 1266 C CA . VAL A 1 150 ? -14.072 3.911 11.826 1.00 89.25 150 VAL A CA 1
ATOM 1267 C C . VAL A 1 150 ? -14.154 5.033 12.869 1.00 89.25 150 VAL A C 1
ATOM 1269 O O . VAL A 1 150 ? -13.887 6.203 12.597 1.00 89.25 150 VAL A O 1
ATOM 1272 N N . LYS A 1 151 ? -14.455 4.677 14.126 1.00 87.94 151 LYS A N 1
ATOM 1273 C CA . LYS A 1 151 ? -14.482 5.614 15.265 1.00 87.94 151 LYS A CA 1
ATOM 1274 C C . LYS A 1 151 ? -13.083 5.830 15.852 1.00 87.94 151 LYS A C 1
ATOM 1276 O O . LYS A 1 151 ? -12.731 5.259 16.879 1.00 87.94 151 LYS A O 1
ATOM 1281 N N . TRP A 1 152 ? -12.298 6.696 15.218 1.00 85.44 152 TRP A N 1
ATOM 1282 C CA . TRP A 1 152 ? -10.899 6.969 15.584 1.00 85.44 152 TRP A CA 1
ATOM 1283 C C . TRP A 1 152 ? -10.682 7.586 16.976 1.00 85.44 152 TRP A C 1
ATOM 1285 O O . TRP A 1 152 ? -9.611 7.424 17.551 1.00 85.44 152 TRP A O 1
ATOM 1295 N N . GLY A 1 153 ? -11.688 8.261 17.540 1.00 74.69 153 GLY A N 1
ATOM 1296 C CA . GLY A 1 153 ? -11.593 8.952 18.836 1.00 74.69 153 GLY A CA 1
ATOM 1297 C C . GLY A 1 153 ? -11.479 8.045 20.068 1.00 74.69 153 GLY A C 1
ATOM 1298 O O . GLY A 1 153 ? -11.412 8.556 21.177 1.00 74.69 153 GLY A O 1
ATOM 1299 N N . ARG A 1 154 ? -11.477 6.716 19.900 1.00 59.97 154 ARG A N 1
ATOM 1300 C CA . ARG A 1 154 ? -11.295 5.747 20.996 1.00 59.97 154 ARG A CA 1
ATOM 1301 C C . ARG A 1 154 ? -9.829 5.378 21.259 1.00 59.97 154 ARG A C 1
ATOM 1303 O O . ARG A 1 154 ? -9.574 4.567 22.140 1.00 59.97 154 ARG A O 1
ATOM 1310 N N . VAL A 1 155 ? -8.889 5.924 20.481 1.00 54.88 155 VAL A N 1
ATOM 1311 C CA . VAL A 1 155 ? -7.472 5.503 20.478 1.00 54.88 155 VAL A CA 1
ATOM 1312 C C . VAL A 1 155 ? -6.503 6.687 20.611 1.00 54.88 155 VAL A C 1
ATOM 1314 O O . VAL A 1 155 ? -5.350 6.597 20.195 1.00 54.88 155 VAL A O 1
ATOM 1317 N N . VAL A 1 156 ? -6.971 7.811 21.165 1.00 41.75 156 VAL A N 1
ATOM 1318 C CA . VAL A 1 156 ? -6.135 8.981 21.485 1.00 41.75 156 VAL A CA 1
ATOM 1319 C C . VAL A 1 156 ? -5.952 9.080 22.988 1.00 41.75 156 VAL A C 1
ATOM 1321 O O . VAL A 1 156 ? -6.982 8.969 23.689 1.00 41.75 156 VAL A O 1
#